Protein AF-A0A531LMY0-F1 (afdb_monomer_lite)

Radius of gyration: 16.93 Å; chains: 1; bounding box: 42×25×50 Å

Sequence (110 aa):
SNPTIHRIFVPVSQSVTIQVNSTLGDIVVGDEKIADAQPMTDKTLYVIGKGVGTTTVNLFSEDKRSLGTLQVEVGQDVSDMAAAIRQVAPRARIEIGSINGKIRLSGHVK

Structure (mmCIF, N/CA/C/O backbone):
data_AF-A0A531LMY0-F1
#
_entry.id   AF-A0A531LMY0-F1
#
loop_
_atom_site.group_PDB
_atom_site.id
_atom_site.type_symbol
_atom_site.label_atom_id
_atom_site.label_alt_id
_atom_site.label_comp_id
_atom_site.label_asym_id
_atom_site.label_entity_id
_atom_site.label_seq_id
_atom_site.pdbx_PDB_ins_code
_atom_site.Cartn_x
_atom_site.Cartn_y
_atom_site.Cartn_z
_atom_site.occupancy
_atom_site.B_iso_or_equiv
_atom_site.auth_seq_id
_atom_site.auth_comp_id
_atom_site.auth_asym_id
_atom_site.auth_atom_id
_atom_site.pdbx_PDB_model_num
ATOM 1 N N . SER A 1 1 ? -22.867 5.755 3.998 1.00 46.66 1 SER A N 1
ATOM 2 C CA . SER A 1 1 ? -21.706 6.222 3.216 1.00 46.66 1 SER A CA 1
ATOM 3 C C . SER A 1 1 ? -21.184 5.042 2.424 1.00 46.66 1 SER A C 1
ATOM 5 O O . SER A 1 1 ? -21.041 3.971 2.996 1.00 46.66 1 SER A O 1
ATOM 7 N N . ASN A 1 2 ? -20.986 5.192 1.114 1.00 50.69 2 ASN A N 1
ATOM 8 C CA . ASN A 1 2 ? -20.377 4.127 0.319 1.00 50.69 2 ASN A CA 1
ATOM 9 C C . ASN A 1 2 ? -18.894 4.022 0.731 1.00 50.69 2 ASN A C 1
ATOM 11 O O . ASN A 1 2 ? -18.270 5.077 0.871 1.00 50.69 2 ASN A O 1
ATOM 15 N N . PRO A 1 3 ? -18.325 2.830 0.973 1.00 60.56 3 PRO A N 1
ATOM 16 C CA . PRO A 1 3 ? -16.908 2.710 1.295 1.00 60.56 3 PRO A CA 1
ATOM 17 C C . PRO A 1 3 ? -16.071 3.249 0.130 1.00 60.56 3 PRO A C 1
ATOM 19 O O . PRO A 1 3 ? -16.236 2.809 -1.009 1.00 60.56 3 PRO A O 1
ATOM 22 N N . THR A 1 4 ? -15.188 4.212 0.391 1.00 80.69 4 THR A N 1
ATOM 23 C CA . THR A 1 4 ? -14.256 4.699 -0.630 1.00 80.69 4 THR A CA 1
ATOM 24 C C . THR A 1 4 ? -13.182 3.641 -0.863 1.00 80.69 4 THR A C 1
ATOM 26 O O . THR A 1 4 ? -12.556 3.170 0.090 1.00 80.69 4 THR A O 1
ATOM 29 N N . ILE A 1 5 ? -12.974 3.266 -2.127 1.00 84.75 5 ILE A N 1
ATOM 30 C CA . ILE A 1 5 ? -11.895 2.366 -2.537 1.00 84.75 5 ILE A CA 1
ATOM 31 C C . ILE A 1 5 ? -10.717 3.217 -3.007 1.00 84.75 5 ILE A C 1
ATOM 33 O O . ILE A 1 5 ? -10.848 3.982 -3.963 1.00 84.75 5 ILE A O 1
ATOM 37 N N . HIS A 1 6 ? -9.563 3.057 -2.365 1.00 91.00 6 HIS A N 1
ATOM 38 C CA . HIS A 1 6 ? -8.308 3.682 -2.782 1.00 91.00 6 HIS A CA 1
ATOM 39 C C . HIS A 1 6 ? -7.350 2.619 -3.303 1.00 91.00 6 HIS A C 1
ATOM 41 O O . HIS A 1 6 ? -7.071 1.646 -2.611 1.00 91.00 6 HIS A O 1
ATOM 47 N N . ARG A 1 7 ? -6.825 2.795 -4.517 1.00 93.31 7 ARG A N 1
ATOM 48 C CA . ARG A 1 7 ? -5.820 1.886 -5.071 1.00 93.31 7 ARG A CA 1
ATOM 49 C C . ARG A 1 7 ? -4.420 2.406 -4.775 1.00 93.31 7 ARG A C 1
ATOM 51 O O . ARG A 1 7 ? -4.139 3.573 -5.038 1.00 93.31 7 ARG A O 1
ATOM 58 N N . ILE A 1 8 ? -3.557 1.530 -4.276 1.00 94.69 8 ILE A N 1
ATOM 59 C CA . ILE A 1 8 ? -2.143 1.818 -4.034 1.00 94.69 8 ILE A CA 1
ATOM 60 C C . ILE A 1 8 ? -1.273 0.719 -4.640 1.00 94.69 8 ILE A C 1
ATOM 62 O O . ILE A 1 8 ? -1.673 -0.444 -4.684 1.00 94.69 8 ILE A O 1
ATOM 66 N N . PHE A 1 9 ? -0.082 1.100 -5.094 1.00 93.12 9 PHE A N 1
ATOM 67 C CA . PHE A 1 9 ? 0.961 0.172 -5.511 1.00 93.12 9 PHE A CA 1
ATOM 68 C C . PHE A 1 9 ? 2.050 0.125 -4.440 1.00 93.12 9 PHE A C 1
ATOM 70 O O . PHE A 1 9 ? 2.478 1.177 -3.962 1.00 93.12 9 PHE A O 1
ATOM 77 N N . VAL A 1 10 ? 2.491 -1.075 -4.073 1.00 95.12 10 VAL A N 1
ATOM 78 C CA . VAL A 1 10 ? 3.563 -1.290 -3.096 1.00 95.12 10 VAL A CA 1
ATOM 79 C C . VAL A 1 10 ? 4.570 -2.268 -3.691 1.00 95.12 10 VAL A C 1
ATOM 81 O O . VAL A 1 10 ? 4.200 -3.406 -3.983 1.00 95.12 10 VAL A O 1
ATOM 84 N N . PRO A 1 11 ? 5.838 -1.879 -3.889 1.00 93.88 11 PRO A N 1
ATOM 85 C CA . PRO A 1 11 ? 6.835 -2.830 -4.347 1.00 93.88 11 PRO A CA 1
ATOM 86 C C . PRO A 1 11 ? 7.007 -3.996 -3.365 1.00 93.88 11 PRO A C 1
ATOM 88 O O . PRO A 1 11 ? 6.892 -3.826 -2.148 1.00 93.88 11 PRO A O 1
ATOM 91 N N . VAL A 1 12 ? 7.294 -5.190 -3.887 1.00 94.62 12 VAL A N 1
ATOM 92 C CA . VAL A 1 12 ? 7.629 -6.360 -3.059 1.00 94.62 12 VAL A CA 1
ATOM 93 C C . VAL A 1 12 ? 8.779 -6.007 -2.112 1.00 94.62 12 VAL A C 1
ATOM 95 O O . VAL A 1 12 ? 9.758 -5.379 -2.517 1.00 94.62 12 VAL A O 1
ATOM 98 N N . SER A 1 13 ? 8.654 -6.421 -0.852 1.00 94.62 13 SER A N 1
ATOM 99 C CA . SER A 1 13 ? 9.604 -6.156 0.235 1.00 94.62 13 SER A CA 1
ATOM 100 C C . SER A 1 13 ? 9.761 -4.680 0.621 1.00 94.62 13 SER A C 1
ATOM 102 O O . SER A 1 13 ? 10.642 -4.356 1.416 1.00 94.62 13 SER A O 1
ATOM 104 N N . GLN A 1 14 ? 8.915 -3.784 0.103 1.00 95.56 14 GLN A N 1
ATOM 105 C CA . GLN A 1 14 ? 8.845 -2.384 0.522 1.00 95.56 14 GLN A CA 1
ATOM 106 C C . GLN A 1 14 ? 7.550 -2.096 1.288 1.00 95.56 14 GLN A C 1
ATOM 108 O O . GLN A 1 14 ? 6.632 -2.919 1.346 1.00 95.56 14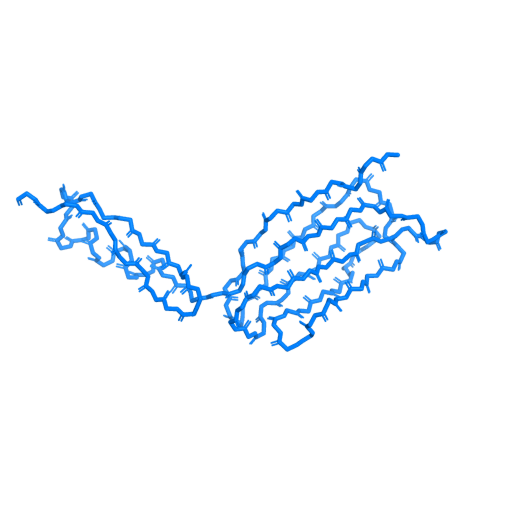 GLN A O 1
ATOM 113 N N . SER A 1 15 ? 7.477 -0.909 1.887 1.00 96.25 15 SER A N 1
ATOM 114 C CA . SER A 1 15 ? 6.291 -0.430 2.585 1.00 96.25 15 SER A CA 1
ATOM 115 C C . SER A 1 15 ? 5.940 1.002 2.207 1.00 96.25 15 SER A C 1
ATOM 117 O O . SER A 1 15 ? 6.786 1.781 1.769 1.00 96.25 15 SER A O 1
ATOM 119 N N . VAL A 1 16 ? 4.670 1.350 2.394 1.00 96.50 16 VAL A N 1
ATOM 120 C CA . VAL A 1 16 ? 4.165 2.718 2.262 1.00 96.50 16 VAL A CA 1
ATOM 121 C C . VAL A 1 16 ? 3.394 3.102 3.517 1.00 96.50 16 VAL A C 1
ATOM 123 O O . VAL A 1 16 ? 2.702 2.270 4.106 1.00 96.50 16 VAL A O 1
ATOM 126 N N . THR A 1 17 ? 3.496 4.363 3.928 1.00 96.88 17 THR A N 1
ATOM 127 C CA . THR A 1 17 ? 2.668 4.921 5.003 1.00 96.88 17 THR A CA 1
ATOM 128 C C . THR A 1 17 ? 1.429 5.560 4.404 1.00 96.88 17 THR A C 1
ATOM 130 O O . THR A 1 17 ? 1.525 6.403 3.513 1.00 96.88 17 THR A O 1
ATOM 133 N N . ILE A 1 18 ? 0.264 5.193 4.921 1.00 95.69 18 ILE A N 1
ATOM 134 C CA . ILE A 1 18 ? -1.016 5.782 4.544 1.00 95.69 18 ILE A CA 1
ATOM 135 C C . ILE A 1 18 ? -1.544 6.586 5.728 1.00 95.69 18 ILE A C 1
ATOM 137 O O . ILE A 1 18 ? -1.551 6.104 6.860 1.00 95.69 18 ILE A O 1
ATOM 141 N N . GLN A 1 19 ? -1.999 7.808 5.460 1.00 95.44 19 GLN A N 1
ATOM 142 C CA . GLN A 1 19 ? -2.706 8.640 6.427 1.00 95.44 19 GLN A CA 1
ATOM 143 C C . GLN A 1 19 ? -4.210 8.557 6.175 1.00 95.44 19 GLN A C 1
ATOM 145 O O . GLN A 1 19 ? -4.659 8.597 5.028 1.00 95.44 19 GLN A O 1
ATOM 150 N N . VAL A 1 20 ? -4.988 8.463 7.250 1.00 92.94 20 VAL A N 1
ATOM 151 C CA . VAL A 1 20 ? -6.451 8.432 7.197 1.00 92.94 20 VAL A CA 1
ATOM 152 C C . VAL A 1 20 ? -7.061 9.620 7.937 1.00 92.94 20 VAL A C 1
ATOM 154 O O . VAL A 1 20 ? -6.470 10.197 8.850 1.00 92.94 20 VAL A O 1
ATOM 157 N N . ASN A 1 21 ? -8.287 9.976 7.557 1.00 90.44 21 ASN A N 1
ATOM 158 C CA . ASN A 1 21 ? -9.003 11.134 8.105 1.00 90.44 21 ASN A CA 1
ATOM 159 C C . ASN A 1 21 ? -9.834 10.794 9.356 1.00 90.44 21 ASN A C 1
ATOM 161 O O . ASN A 1 21 ? -10.596 11.625 9.846 1.00 90.44 21 ASN A O 1
ATOM 165 N N . SER A 1 22 ? -9.752 9.562 9.854 1.00 93.00 22 SER A N 1
ATOM 166 C CA . SER A 1 22 ? -10.545 9.055 10.978 1.00 93.00 22 SER A CA 1
ATOM 167 C C . SER A 1 22 ? -9.700 8.125 11.835 1.00 93.00 22 SER A C 1
ATOM 169 O O . SER A 1 22 ? -8.767 7.513 11.326 1.00 93.00 22 SER A O 1
ATOM 171 N N . THR A 1 23 ? -10.032 8.029 13.120 1.00 95.38 23 THR A N 1
ATOM 172 C CA . THR A 1 23 ? -9.339 7.142 14.057 1.00 95.38 23 THR A CA 1
ATOM 173 C C . THR A 1 23 ? -9.517 5.679 13.653 1.00 95.38 23 THR A C 1
ATOM 175 O O . THR A 1 23 ? -10.649 5.208 13.512 1.00 95.38 23 THR A O 1
ATOM 178 N N . LEU A 1 24 ? -8.400 4.983 13.448 1.00 96.25 24 LEU A N 1
ATOM 179 C CA . LEU A 1 24 ? -8.326 3.554 13.165 1.00 96.25 24 LEU A CA 1
ATOM 180 C C . LEU A 1 24 ? -8.660 2.754 14.426 1.00 96.25 24 LEU A C 1
ATOM 182 O O . LEU A 1 24 ? -8.142 3.049 15.497 1.00 96.25 24 LEU A O 1
ATOM 186 N N . GLY A 1 25 ? -9.492 1.726 14.276 1.00 96.00 25 GLY A N 1
ATOM 187 C CA . GLY A 1 25 ? -9.713 0.694 15.288 1.00 96.00 25 GLY A CA 1
ATOM 188 C C . GLY A 1 25 ? -9.204 -0.664 14.815 1.00 96.00 25 GLY A C 1
ATOM 189 O O . GLY A 1 25 ? -8.265 -1.204 15.386 1.00 96.00 25 GLY A O 1
ATOM 190 N N . ASP A 1 26 ? -9.780 -1.180 13.727 1.00 95.31 26 ASP A N 1
ATOM 191 C CA . ASP A 1 26 ? -9.451 -2.501 13.180 1.00 95.31 26 ASP A CA 1
ATOM 192 C C . ASP A 1 26 ? -8.934 -2.406 11.742 1.00 95.31 26 ASP A C 1
ATOM 194 O O . ASP A 1 26 ? -9.404 -1.594 10.936 1.00 95.31 26 ASP A O 1
ATOM 198 N N . ILE A 1 27 ? -8.010 -3.304 11.405 1.00 97.00 27 ILE A N 1
ATOM 199 C CA . ILE A 1 27 ? -7.477 -3.494 10.056 1.00 97.00 27 ILE A CA 1
ATOM 200 C C . ILE A 1 27 ? -7.643 -4.968 9.694 1.00 97.00 27 ILE A C 1
ATOM 202 O O . ILE A 1 27 ? -7.206 -5.841 10.439 1.00 97.00 27 ILE A O 1
ATOM 206 N N . VAL A 1 28 ? -8.267 -5.245 8.549 1.00 97.81 28 VAL A N 1
ATOM 207 C CA . VAL A 1 28 ? -8.451 -6.612 8.043 1.00 97.81 28 VAL A CA 1
ATOM 208 C C . VAL A 1 28 ? -7.805 -6.737 6.674 1.00 97.81 28 VAL A C 1
ATOM 210 O O . VAL A 1 28 ? -8.231 -6.092 5.710 1.00 97.81 28 VAL A O 1
ATOM 213 N N . VAL A 1 29 ? -6.794 -7.593 6.585 1.00 98.38 29 VAL A N 1
ATOM 214 C CA . VAL A 1 29 ? -6.084 -7.902 5.344 1.00 98.38 29 VAL A CA 1
ATOM 215 C C . VAL A 1 29 ? -6.739 -9.110 4.674 1.00 98.38 29 VAL A C 1
ATOM 217 O O . VAL A 1 29 ? -7.006 -10.116 5.322 1.00 98.38 29 VAL A O 1
ATOM 220 N N . GLY A 1 30 ? -7.027 -9.010 3.375 1.00 98.44 30 GLY A N 1
ATOM 221 C CA . GLY A 1 30 ? -7.677 -10.087 2.622 1.00 98.44 30 GLY A CA 1
ATOM 222 C C . GLY A 1 30 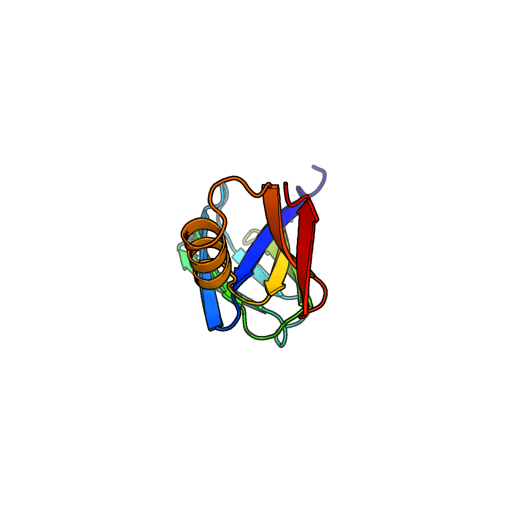? -6.772 -11.302 2.396 1.00 98.44 30 GLY A C 1
ATOM 223 O O . GLY A 1 30 ? -7.203 -12.434 2.579 1.00 98.44 30 GLY A O 1
ATOM 224 N N . ASP A 1 31 ? -5.515 -11.062 2.016 1.00 98.38 31 ASP A N 1
ATOM 225 C CA . ASP A 1 31 ? -4.487 -12.096 1.849 1.00 98.38 31 ASP A CA 1
ATOM 226 C C . ASP A 1 31 ? -3.141 -11.583 2.372 1.00 98.38 31 ASP A C 1
ATOM 228 O O . ASP A 1 31 ? -2.470 -10.774 1.723 1.00 98.38 31 ASP A O 1
ATOM 232 N N . GLU A 1 32 ? -2.758 -12.083 3.547 1.00 97.94 32 GLU A N 1
ATOM 233 C CA . GLU A 1 32 ? -1.522 -11.733 4.251 1.00 97.94 32 GLU A CA 1
ATOM 234 C C . GLU A 1 32 ? -0.246 -12.238 3.562 1.00 97.94 32 GLU A C 1
ATOM 236 O O . GLU A 1 32 ? 0.860 -11.838 3.932 1.00 97.94 32 GLU A O 1
ATOM 241 N N . LYS A 1 33 ? -0.365 -13.119 2.559 1.00 98.31 33 LYS A N 1
ATOM 242 C CA . LYS A 1 33 ? 0.776 -13.546 1.733 1.00 98.31 33 LYS A CA 1
ATOM 243 C C . LYS A 1 33 ? 1.128 -12.503 0.675 1.00 98.31 33 LYS A C 1
ATOM 245 O O . LYS A 1 33 ? 2.269 -12.475 0.220 1.00 98.31 33 LYS A O 1
ATOM 250 N N . ILE A 1 34 ? 0.167 -11.662 0.284 1.00 98.19 34 ILE A N 1
ATOM 251 C CA . ILE A 1 34 ? 0.348 -10.616 -0.732 1.00 98.19 34 ILE A CA 1
ATOM 252 C C . ILE A 1 34 ? 0.788 -9.313 -0.070 1.00 98.19 34 ILE A C 1
ATOM 254 O O . ILE A 1 34 ? 1.811 -8.746 -0.450 1.00 98.19 34 ILE A O 1
ATOM 258 N N . ALA A 1 35 ? 0.063 -8.850 0.945 1.00 98.44 35 ALA A N 1
ATOM 259 C CA . ALA A 1 35 ? 0.414 -7.641 1.680 1.00 98.44 35 ALA A CA 1
ATOM 260 C C . ALA A 1 35 ? 0.122 -7.804 3.169 1.00 98.44 35 ALA A C 1
ATOM 262 O O . ALA A 1 35 ? -0.593 -8.709 3.567 1.00 98.44 35 ALA A O 1
ATOM 263 N N . ASP A 1 36 ? 0.660 -6.915 3.987 1.00 98.31 36 ASP A N 1
ATOM 264 C CA . ASP A 1 36 ? 0.339 -6.794 5.408 1.00 98.31 36 ASP A CA 1
ATOM 265 C C . ASP A 1 36 ? 0.073 -5.331 5.729 1.00 98.31 36 ASP A C 1
ATOM 267 O O . ASP A 1 36 ? 0.549 -4.446 5.011 1.00 98.31 36 ASP A O 1
ATOM 271 N N . ALA A 1 37 ? -0.688 -5.066 6.781 1.00 97.94 37 ALA A N 1
ATOM 272 C CA . ALA A 1 37 ? -1.001 -3.715 7.194 1.00 97.94 37 ALA A CA 1
ATOM 273 C C . ALA A 1 37 ? -1.077 -3.604 8.711 1.00 97.94 37 ALA A C 1
ATOM 275 O O . ALA A 1 37 ? -1.803 -4.350 9.363 1.00 97.94 37 ALA A O 1
ATOM 276 N N . GLN A 1 38 ? -0.352 -2.637 9.268 1.00 95.50 38 GLN A N 1
ATOM 277 C CA . GLN A 1 38 ? -0.290 -2.425 10.711 1.00 95.50 38 GLN A CA 1
ATOM 278 C C . GLN A 1 38 ? -0.466 -0.944 11.040 1.00 95.50 38 GLN A C 1
ATOM 280 O O . GLN A 1 38 ? 0.113 -0.096 10.350 1.00 95.50 38 GL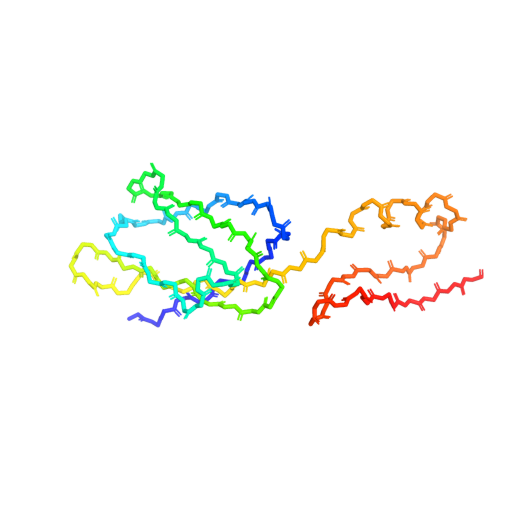N A O 1
ATOM 285 N N . PRO A 1 39 ? -1.250 -0.606 12.078 1.00 95.25 39 PRO A N 1
ATOM 286 C CA . PRO A 1 39 ? -1.371 0.773 12.516 1.00 95.25 39 PRO A CA 1
ATOM 287 C C . PRO A 1 39 ? -0.019 1.253 13.056 1.00 95.25 39 PRO A C 1
ATOM 289 O O . PRO A 1 39 ? 0.653 0.548 13.807 1.00 95.25 39 PRO A O 1
ATOM 292 N N . MET A 1 40 ? 0.380 2.461 12.669 1.00 95.31 40 MET A N 1
ATOM 293 C CA . MET A 1 40 ? 1.534 3.156 13.245 1.00 95.31 40 MET A CA 1
ATOM 294 C C . MET A 1 40 ? 1.078 4.167 14.301 1.00 95.31 40 MET A C 1
ATOM 296 O O . MET A 1 40 ? 1.720 4.320 15.337 1.00 95.31 40 MET A O 1
ATOM 300 N N . THR A 1 41 ? -0.043 4.843 14.046 1.00 96.12 41 THR A N 1
ATOM 301 C CA . THR A 1 41 ? -0.741 5.707 15.004 1.00 96.12 41 THR A CA 1
ATOM 302 C C . THR A 1 41 ? -2.247 5.481 14.889 1.00 96.12 41 THR A C 1
ATOM 304 O O . THR A 1 41 ? -2.711 4.689 14.072 1.00 96.12 41 THR A O 1
ATOM 307 N N . ASP A 1 42 ? -3.029 6.242 15.648 1.00 94.94 42 ASP A N 1
ATOM 308 C CA . ASP A 1 42 ? -4.486 6.304 15.523 1.00 94.94 42 ASP A CA 1
ATOM 309 C C . ASP A 1 42 ? -4.971 6.778 14.135 1.00 94.94 42 ASP A C 1
ATOM 311 O O . ASP A 1 42 ? -6.127 6.571 13.786 1.00 94.94 42 ASP A O 1
ATOM 315 N N . LYS A 1 43 ? -4.110 7.405 13.322 1.00 95.75 43 LYS A N 1
ATOM 316 C CA . LYS A 1 43 ? -4.452 7.962 11.998 1.00 95.75 43 LYS A CA 1
ATOM 317 C C . LYS A 1 43 ? -3.490 7.579 10.879 1.00 95.75 43 LYS A C 1
ATOM 319 O O . LYS A 1 43 ? -3.594 8.112 9.772 1.00 95.75 43 LYS A O 1
ATOM 324 N N . THR A 1 44 ? -2.542 6.688 11.142 1.00 96.75 44 THR A N 1
ATOM 325 C CA . THR A 1 44 ? -1.579 6.238 10.135 1.00 96.75 44 THR A CA 1
ATOM 326 C C . THR A 1 44 ? -1.370 4.737 10.212 1.00 96.75 44 THR A C 1
ATOM 328 O O . THR A 1 44 ? -1.406 4.152 11.292 1.00 96.75 44 THR A O 1
ATOM 331 N N . LEU A 1 45 ? -1.127 4.116 9.063 1.00 97.06 45 LEU A N 1
ATOM 332 C CA . LEU A 1 45 ? -0.791 2.702 8.952 1.00 97.06 45 LEU A CA 1
ATOM 333 C C . LEU A 1 45 ? 0.344 2.495 7.952 1.00 97.06 45 LEU A C 1
ATOM 335 O O . LEU A 1 45 ? 0.454 3.233 6.971 1.00 97.06 45 LEU A O 1
ATOM 339 N N . TYR A 1 46 ? 1.155 1.471 8.183 1.00 96.81 46 TYR A N 1
ATOM 340 C CA . TYR A 1 46 ? 2.036 0.928 7.158 1.00 96.81 46 TYR A CA 1
ATOM 341 C C . TYR A 1 46 ? 1.306 -0.147 6.370 1.00 96.81 46 TYR A C 1
ATOM 343 O O . TYR A 1 46 ? 0.602 -0.964 6.957 1.00 96.81 46 TYR A O 1
ATOM 351 N N . VAL A 1 47 ? 1.526 -0.174 5.058 1.00 98.19 47 VAL A N 1
ATOM 352 C CA . VAL A 1 47 ? 1.188 -1.303 4.188 1.00 98.19 47 VAL A CA 1
ATOM 353 C C . VAL A 1 47 ? 2.488 -1.855 3.621 1.00 98.19 47 VAL A C 1
ATOM 355 O O . VAL A 1 47 ? 3.250 -1.108 3.012 1.00 98.19 47 VAL A O 1
ATOM 358 N N . ILE A 1 48 ? 2.750 -3.140 3.835 1.00 98.31 48 ILE A N 1
ATOM 359 C CA . ILE A 1 48 ? 3.981 -3.831 3.439 1.00 98.31 48 ILE A CA 1
ATOM 360 C C . ILE A 1 48 ? 3.650 -4.800 2.306 1.00 98.31 48 ILE A C 1
ATOM 362 O O . ILE A 1 48 ? 2.764 -5.641 2.454 1.00 98.31 48 ILE A O 1
ATOM 366 N N . GLY A 1 49 ? 4.367 -4.713 1.186 1.00 97.69 49 GLY A N 1
ATOM 367 C CA . GLY A 1 49 ? 4.263 -5.678 0.095 1.00 97.69 49 GLY A CA 1
ATOM 368 C C . GLY A 1 49 ? 5.049 -6.944 0.428 1.00 97.69 49 GLY A C 1
ATOM 369 O O . GLY A 1 49 ? 6.268 -6.892 0.570 1.00 97.69 49 GLY A O 1
ATOM 370 N N . LYS A 1 50 ? 4.376 -8.091 0.545 1.00 97.50 50 LYS A N 1
ATOM 371 C CA . LYS A 1 50 ? 5.005 -9.386 0.868 1.00 97.50 50 LYS A CA 1
ATOM 372 C C . LYS A 1 50 ? 5.186 -10.265 -0.364 1.00 97.50 50 LYS A C 1
ATOM 374 O O . LYS A 1 50 ? 6.247 -10.851 -0.559 1.00 97.50 50 LYS A O 1
ATOM 379 N N . GLY A 1 51 ? 4.162 -10.337 -1.203 1.00 96.19 51 GLY A N 1
ATOM 380 C CA . GLY A 1 51 ? 4.119 -11.209 -2.365 1.00 96.19 51 GLY A CA 1
ATOM 381 C C . GLY A 1 51 ? 3.387 -10.539 -3.510 1.00 96.19 51 GLY A C 1
ATOM 382 O O . GLY A 1 51 ? 2.441 -9.788 -3.311 1.00 96.19 51 GLY A O 1
ATOM 383 N N . VAL A 1 52 ? 3.837 -10.815 -4.725 1.00 94.50 52 VAL A N 1
ATOM 384 C CA . VAL A 1 52 ? 3.211 -10.305 -5.941 1.00 94.50 52 VAL A CA 1
ATOM 385 C C . VAL A 1 52 ? 1.731 -10.688 -6.003 1.00 94.50 52 VAL A C 1
ATOM 387 O O . VAL A 1 52 ? 1.382 -11.859 -5.860 1.00 94.50 52 VAL A O 1
ATOM 390 N N . GLY A 1 53 ? 0.880 -9.721 -6.336 1.00 94.44 53 GLY A N 1
ATOM 391 C CA . GLY A 1 53 ? -0.545 -9.948 -6.546 1.00 94.44 53 GLY A CA 1
ATOM 392 C C . GLY A 1 53 ? -1.378 -8.721 -6.212 1.00 94.44 53 GLY A C 1
ATOM 393 O O . GLY A 1 53 ? -0.863 -7.616 -6.062 1.00 94.44 53 GLY A O 1
ATOM 394 N N . THR A 1 54 ? -2.685 -8.918 -6.087 1.00 95.81 54 THR A N 1
ATOM 395 C CA . THR A 1 54 ? -3.609 -7.886 -5.616 1.00 95.81 54 THR A CA 1
ATOM 396 C C . THR A 1 54 ? -4.365 -8.395 -4.405 1.00 95.81 54 THR A C 1
ATOM 398 O O . THR A 1 54 ? -4.896 -9.502 -4.443 1.00 95.81 54 THR A O 1
ATOM 401 N N . THR A 1 55 ? -4.462 -7.578 -3.365 1.00 97.81 55 THR A N 1
ATOM 402 C CA . THR A 1 55 ? -5.253 -7.875 -2.169 1.00 97.81 55 THR A CA 1
ATOM 403 C C . THR A 1 55 ? -5.981 -6.622 -1.688 1.00 97.81 55 THR A C 1
ATOM 405 O O . THR A 1 55 ? -5.899 -5.558 -2.310 1.00 97.81 55 THR A O 1
ATOM 408 N N . THR A 1 56 ? -6.731 -6.736 -0.600 1.00 98.00 56 THR A N 1
ATOM 409 C CA . THR A 1 56 ? -7.438 -5.612 0.016 1.00 98.00 56 THR A CA 1
ATOM 410 C C . THR A 1 56 ? -7.058 -5.455 1.474 1.00 98.00 56 THR A C 1
ATOM 412 O O . THR A 1 56 ? -6.903 -6.449 2.179 1.00 98.00 56 THR A O 1
ATOM 415 N N . VAL A 1 57 ? -7.001 -4.212 1.938 1.00 98.06 57 VAL A N 1
ATOM 416 C CA . VAL A 1 57 ? -6.905 -3.859 3.355 1.00 98.06 57 VAL A CA 1
ATOM 417 C C . VAL A 1 57 ? -8.152 -3.059 3.711 1.00 98.06 57 VAL A C 1
ATOM 419 O O . VAL A 1 57 ? -8.351 -1.953 3.210 1.00 98.06 57 VAL A O 1
ATOM 422 N N . ASN A 1 58 ? -9.018 -3.633 4.537 1.00 97.50 58 ASN A N 1
ATOM 423 C CA . ASN A 1 58 ? -10.243 -2.990 5.001 1.00 97.50 58 ASN A CA 1
ATOM 424 C C . ASN A 1 58 ? -9.982 -2.298 6.335 1.00 97.50 58 ASN A C 1
ATOM 426 O O . ASN A 1 58 ? -9.395 -2.895 7.238 1.00 97.50 58 ASN A O 1
ATOM 430 N N . LEU A 1 59 ? -10.414 -1.046 6.438 1.00 96.75 59 LEU A N 1
ATOM 431 C CA . LEU A 1 59 ? -10.172 -0.191 7.592 1.00 96.75 59 LEU A CA 1
ATOM 432 C C . LEU A 1 59 ? -11.484 0.057 8.325 1.00 96.75 59 LEU A C 1
ATOM 434 O O . LEU A 1 59 ? -12.492 0.404 7.701 1.00 96.75 59 LEU A O 1
ATOM 438 N N . PHE A 1 60 ? -11.463 -0.067 9.646 1.00 96.19 60 PHE A N 1
ATOM 439 C CA . PHE A 1 60 ? -12.626 0.132 10.502 1.00 96.19 60 PHE A CA 1
ATOM 440 C C . PHE A 1 60 ? -12.289 1.040 11.683 1.00 96.19 60 PHE A C 1
ATOM 442 O O . PHE A 1 60 ? -11.148 1.074 12.138 1.00 96.19 60 PHE A O 1
ATOM 449 N N . SER A 1 61 ? -13.283 1.767 12.194 1.00 95.06 61 SER A N 1
ATOM 450 C CA . SER A 1 61 ? -13.178 2.483 13.470 1.00 95.06 61 SER A CA 1
ATOM 451 C C . SER A 1 61 ? -13.253 1.510 14.650 1.00 95.06 61 SER A C 1
ATOM 453 O O . SER A 1 61 ? -13.625 0.350 14.473 1.00 95.06 61 SER A O 1
ATOM 455 N N . GLU A 1 62 ? -13.017 2.003 15.867 1.00 94.00 62 GLU A N 1
ATOM 456 C CA . GLU A 1 62 ? -13.200 1.231 17.109 1.00 94.00 62 GLU A CA 1
ATOM 457 C C . GLU A 1 62 ? -14.614 0.620 17.208 1.00 94.00 62 GLU A C 1
ATOM 459 O O . GLU A 1 62 ? -14.759 -0.567 17.490 1.00 94.00 62 GLU A O 1
ATOM 464 N N . ASP A 1 63 ? -15.650 1.375 16.814 1.00 95.38 63 ASP A N 1
ATOM 465 C CA . ASP A 1 63 ? -17.047 0.897 16.751 1.00 95.38 63 ASP A CA 1
ATOM 466 C C . ASP A 1 63 ? -17.359 -0.050 15.567 1.00 95.38 63 ASP A C 1
ATOM 468 O O . ASP A 1 63 ? -18.521 -0.214 15.188 1.00 95.38 63 ASP A O 1
ATOM 472 N N . LYS A 1 64 ? -16.343 -0.612 14.899 1.00 94.81 64 LYS A N 1
ATOM 473 C CA . LYS A 1 64 ? -16.466 -1.473 13.702 1.00 94.81 64 LYS A CA 1
ATOM 474 C C . LYS A 1 64 ? -17.162 -0.824 12.493 1.00 94.81 64 LYS A C 1
ATOM 476 O O . LYS A 1 64 ? -17.619 -1.521 11.585 1.00 94.81 64 LYS A O 1
ATOM 481 N N . ARG A 1 65 ? -17.224 0.511 12.415 1.00 94.25 65 ARG A N 1
ATOM 482 C CA . ARG A 1 65 ? -17.733 1.206 11.219 1.00 94.25 65 ARG A CA 1
ATOM 483 C C . ARG A 1 65 ? -16.670 1.207 10.128 1.00 94.25 65 ARG A C 1
ATOM 485 O O . ARG A 1 65 ? -15.524 1.548 10.392 1.00 94.25 65 ARG A O 1
ATOM 492 N N . SER A 1 66 ? -17.064 0.880 8.898 1.00 94.38 66 SER A N 1
ATOM 493 C CA . SER A 1 66 ? -16.171 0.937 7.735 1.00 94.38 66 SER A CA 1
ATOM 494 C C . SER A 1 66 ? -15.641 2.357 7.518 1.00 94.38 66 SER A C 1
ATOM 496 O O . SER A 1 66 ? -16.420 3.293 7.329 1.00 94.38 66 SER A O 1
ATOM 498 N N . LEU A 1 67 ? -14.317 2.492 7.478 1.00 94.06 67 LEU A N 1
ATOM 499 C CA . LEU A 1 67 ? -13.593 3.720 7.134 1.00 94.06 67 LEU A CA 1
ATOM 500 C C . LEU A 1 67 ? -13.144 3.740 5.667 1.00 94.06 67 LEU A C 1
ATOM 502 O O . LEU A 1 67 ? -12.834 4.805 5.139 1.00 94.06 67 LEU A O 1
ATOM 506 N N . GLY A 1 68 ? -13.149 2.585 4.998 1.00 94.44 68 GLY A N 1
ATOM 507 C CA . GLY A 1 68 ? -12.807 2.445 3.584 1.00 94.44 68 GLY A CA 1
ATOM 508 C C . GLY A 1 68 ? -11.986 1.190 3.311 1.00 94.44 68 GLY A C 1
ATOM 509 O O . GLY A 1 68 ? -11.669 0.422 4.222 1.00 94.44 68 GLY A O 1
ATOM 510 N N . THR A 1 69 ? -11.625 1.006 2.044 1.00 96.12 69 THR A N 1
ATOM 511 C CA . THR A 1 69 ? -10.843 -0.146 1.587 1.00 96.12 69 THR A CA 1
ATOM 512 C C . THR A 1 69 ? -9.668 0.330 0.744 1.00 96.12 69 THR A C 1
ATOM 514 O O . THR A 1 69 ? -9.837 1.092 -0.209 1.00 96.12 69 THR A O 1
ATOM 517 N N . LEU A 1 70 ? -8.471 -0.155 1.060 1.00 97.00 70 LEU A N 1
ATOM 518 C CA . LEU A 1 70 ? -7.310 -0.041 0.188 1.00 97.00 70 LEU A CA 1
ATOM 519 C C . LEU A 1 70 ? -7.259 -1.272 -0.715 1.00 97.00 70 LEU A C 1
ATOM 521 O O . LEU A 1 70 ? -7.225 -2.397 -0.225 1.00 97.00 70 LEU A O 1
ATOM 525 N N . GLN A 1 71 ? -7.230 -1.073 -2.026 1.00 97.19 71 GLN A N 1
ATOM 526 C CA . GLN A 1 71 ? -6.858 -2.109 -2.978 1.00 97.19 71 GLN A CA 1
ATOM 527 C C . GLN A 1 71 ? -5.349 -2.030 -3.190 1.00 97.19 71 GLN A C 1
ATOM 529 O O . GLN A 1 71 ? -4.847 -1.062 -3.764 1.00 97.19 71 GLN A O 1
ATOM 534 N N . VAL A 1 72 ? -4.635 -3.035 -2.699 1.00 96.81 72 VAL A N 1
ATOM 535 C CA . VAL A 1 72 ? -3.175 -3.071 -2.700 1.00 96.81 72 VAL A CA 1
ATOM 536 C C . VAL A 1 72 ? -2.712 -3.926 -3.864 1.00 96.81 72 VAL A C 1
ATOM 538 O O . VAL A 1 72 ? -3.022 -5.115 -3.931 1.00 96.81 72 VAL A O 1
ATOM 541 N N . GLU A 1 73 ? -1.975 -3.316 -4.781 1.00 94.88 73 GLU A N 1
ATOM 542 C CA . GLU A 1 73 ? -1.272 -4.007 -5.852 1.00 94.88 73 GLU A CA 1
ATOM 543 C C . GLU A 1 73 ? 0.204 -4.128 -5.481 1.00 94.88 73 GLU A C 1
ATOM 545 O O . GLU A 1 73 ? 0.879 -3.123 -5.263 1.00 94.88 73 GLU A O 1
ATOM 550 N N . VAL A 1 74 ? 0.697 -5.360 -5.395 1.00 95.12 74 VAL A N 1
ATOM 551 C CA . VAL A 1 74 ? 2.088 -5.658 -5.059 1.00 95.12 74 VAL A CA 1
ATOM 552 C C . VAL A 1 74 ? 2.806 -6.196 -6.286 1.00 95.12 74 VAL A C 1
ATOM 554 O O . VAL A 1 74 ? 2.348 -7.141 -6.937 1.00 95.12 74 VAL A O 1
ATOM 557 N N . GLY A 1 75 ? 3.946 -5.592 -6.613 1.00 92.69 75 GLY A N 1
ATOM 558 C CA . GLY A 1 75 ? 4.700 -5.916 -7.820 1.00 92.69 75 GLY A CA 1
ATOM 559 C C . GLY A 1 75 ? 6.170 -5.534 -7.736 1.00 92.69 75 GLY A C 1
ATOM 560 O O . GLY A 1 75 ? 6.653 -5.080 -6.705 1.00 92.69 75 GLY A O 1
ATOM 561 N N . GLN A 1 76 ? 6.889 -5.741 -8.833 1.00 90.00 76 GLN A N 1
ATOM 562 C CA . GLN A 1 76 ? 8.314 -5.422 -8.894 1.00 90.00 76 GLN A CA 1
ATOM 563 C C . GLN A 1 76 ? 8.530 -3.911 -8.998 1.00 90.00 76 GLN A C 1
ATOM 565 O O . GLN A 1 76 ? 7.817 -3.237 -9.745 1.00 90.00 76 GLN A O 1
ATOM 570 N N . ASP A 1 77 ? 9.544 -3.398 -8.300 1.00 85.94 77 ASP A N 1
ATOM 571 C CA . ASP A 1 77 ? 10.048 -2.051 -8.557 1.00 85.94 77 ASP A CA 1
ATOM 572 C C . ASP A 1 77 ? 10.755 -2.038 -9.918 1.00 85.94 77 ASP A C 1
ATOM 574 O O . ASP A 1 77 ? 11.698 -2.792 -10.165 1.00 85.94 77 ASP A O 1
ATOM 578 N N . VAL A 1 78 ? 10.257 -1.208 -10.829 1.00 85.69 78 VAL A N 1
ATOM 579 C CA . VAL A 1 78 ? 10.771 -1.079 -12.199 1.00 85.69 78 VAL A CA 1
ATOM 580 C C . VAL A 1 78 ? 11.452 0.269 -12.433 1.00 85.69 78 VAL A C 1
ATOM 582 O O . VAL A 1 78 ? 11.795 0.592 -13.573 1.00 85.69 78 VAL A O 1
ATOM 585 N N . SER A 1 79 ? 11.655 1.058 -11.376 1.00 84.94 79 SER A N 1
ATOM 586 C CA . SER A 1 79 ? 12.170 2.429 -11.457 1.00 84.94 79 SER A CA 1
ATOM 587 C C . SER A 1 79 ? 13.574 2.484 -12.061 1.00 84.94 79 SER A C 1
ATOM 589 O 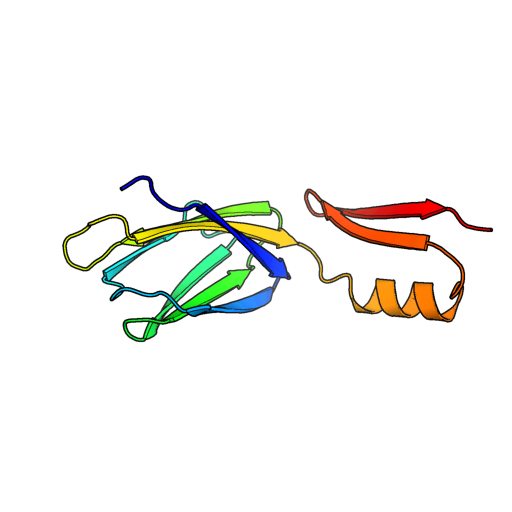O . SER A 1 79 ? 13.813 3.267 -12.986 1.00 84.94 79 SER A O 1
ATOM 591 N N . ASP A 1 80 ? 14.468 1.594 -11.624 1.00 85.19 80 ASP A N 1
ATOM 592 C CA . ASP A 1 80 ? 15.845 1.511 -12.128 1.00 85.19 80 ASP A CA 1
ATOM 593 C C . ASP A 1 80 ? 15.888 1.109 -13.601 1.00 85.19 80 ASP A C 1
ATOM 595 O O . ASP A 1 80 ? 16.600 1.704 -14.410 1.00 85.19 80 ASP A O 1
ATOM 599 N N . MET A 1 81 ? 15.061 0.142 -13.993 1.00 86.69 81 MET A N 1
ATOM 600 C CA . MET A 1 81 ? 14.970 -0.285 -15.386 1.00 86.69 81 MET A CA 1
ATOM 601 C C . MET A 1 81 ? 14.372 0.819 -16.273 1.00 86.69 81 MET A C 1
ATOM 603 O O . MET A 1 81 ? 14.852 1.048 -17.386 1.00 86.69 81 MET A O 1
ATOM 607 N N . ALA A 1 82 ? 13.384 1.567 -15.774 1.00 86.00 82 ALA A N 1
ATOM 608 C CA . ALA A 1 82 ? 12.863 2.749 -16.455 1.00 86.00 82 ALA A CA 1
ATOM 609 C C . ALA A 1 82 ? 13.910 3.864 -16.584 1.00 86.00 82 ALA A C 1
ATOM 611 O O . ALA A 1 82 ? 13.900 4.602 -17.572 1.00 86.00 82 ALA A O 1
ATOM 612 N N . ALA A 1 83 ? 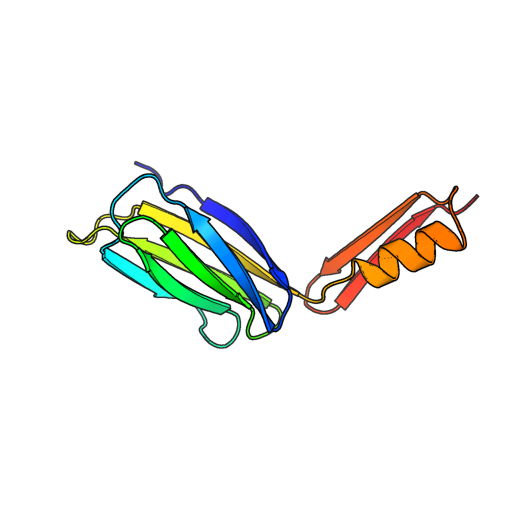14.805 4.019 -15.607 1.00 88.00 83 ALA A N 1
ATOM 613 C CA . ALA A 1 83 ? 15.925 4.953 -15.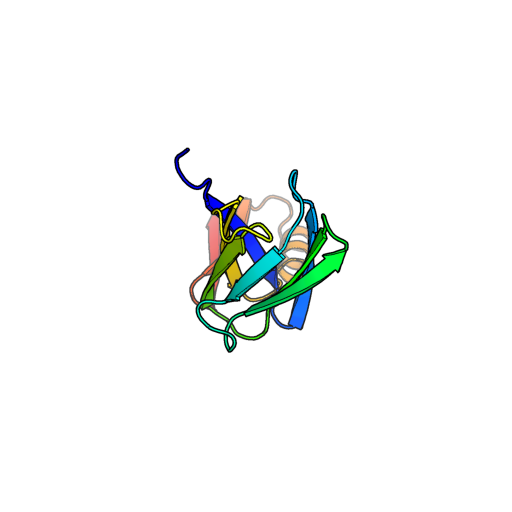690 1.00 88.00 83 ALA A CA 1
ATOM 614 C C . ALA A 1 83 ? 16.959 4.502 -16.738 1.00 88.00 83 ALA A C 1
ATOM 616 O O . ALA A 1 83 ? 17.325 5.294 -17.607 1.00 88.00 83 ALA A O 1
ATOM 617 N N . ALA A 1 84 ? 17.344 3.222 -16.732 1.00 89.25 84 ALA A N 1
ATOM 618 C CA . ALA A 1 84 ? 18.290 2.654 -17.692 1.00 89.25 84 ALA A CA 1
ATOM 619 C C . ALA A 1 84 ? 17.794 2.779 -19.145 1.00 89.25 84 ALA A C 1
ATOM 621 O O . ALA A 1 84 ? 18.535 3.225 -20.022 1.00 89.25 84 ALA A O 1
ATOM 622 N N . ILE A 1 85 ? 16.516 2.473 -19.402 1.00 87.94 85 ILE A N 1
ATOM 623 C CA . ILE A 1 85 ? 15.913 2.614 -20.738 1.00 87.94 85 ILE A CA 1
ATOM 624 C C . ILE A 1 85 ? 15.920 4.074 -21.205 1.00 87.94 85 ILE A C 1
ATOM 626 O O . ILE A 1 85 ? 16.250 4.349 -22.359 1.00 87.94 85 ILE A O 1
ATOM 630 N N . ARG A 1 86 ? 15.621 5.027 -20.314 1.00 88.38 86 ARG A N 1
ATOM 631 C CA . ARG A 1 86 ? 15.691 6.462 -20.638 1.00 88.38 86 ARG A CA 1
ATOM 632 C C . ARG A 1 86 ? 17.113 6.929 -20.950 1.00 88.38 86 ARG A C 1
ATOM 634 O O . ARG A 1 86 ? 17.267 7.825 -21.772 1.00 88.38 86 ARG A O 1
ATOM 641 N N . GLN A 1 87 ? 18.137 6.331 -20.342 1.00 90.62 87 GLN A N 1
ATOM 642 C CA . GLN A 1 87 ? 19.531 6.676 -20.623 1.00 90.62 87 GLN A CA 1
ATOM 643 C C . GLN A 1 87 ? 19.962 6.237 -22.030 1.00 90.62 87 GLN A C 1
ATOM 645 O O . GLN A 1 87 ? 20.637 6.994 -22.725 1.00 90.62 87 GLN A O 1
ATOM 650 N N . VAL A 1 88 ? 19.555 5.040 -22.463 1.00 90.31 88 VAL A N 1
ATOM 651 C CA . VAL A 1 88 ? 19.944 4.488 -23.776 1.00 90.31 88 VAL A CA 1
ATOM 652 C C . VAL A 1 88 ? 19.037 4.950 -24.918 1.00 90.31 88 VAL A C 1
ATOM 654 O O . VAL A 1 88 ? 19.485 5.069 -26.055 1.00 90.31 88 VAL A O 1
ATOM 657 N N . ALA A 1 89 ? 17.766 5.233 -24.628 1.00 88.81 89 ALA A N 1
ATOM 658 C CA . ALA A 1 89 ? 16.765 5.625 -25.613 1.00 88.81 89 ALA A CA 1
ATOM 659 C C . ALA A 1 89 ? 15.942 6.833 -25.119 1.00 88.81 89 ALA A C 1
ATOM 661 O O . ALA A 1 89 ? 14.723 6.738 -24.965 1.00 88.81 89 ALA A O 1
ATOM 662 N N . PRO A 1 90 ? 16.567 8.009 -24.915 1.00 86.56 90 PRO A N 1
ATOM 663 C CA . PRO A 1 90 ? 15.917 9.175 -24.302 1.00 86.56 90 PRO A CA 1
ATOM 664 C C . PRO A 1 90 ? 14.742 9.737 -25.113 1.00 86.56 90 PRO A C 1
ATOM 666 O O . PRO A 1 90 ? 13.913 10.471 -24.582 1.00 86.56 90 PRO A O 1
ATOM 669 N N . ARG A 1 91 ? 14.663 9.414 -26.411 1.00 89.25 91 ARG A N 1
ATOM 670 C CA . ARG A 1 91 ? 13.564 9.820 -27.304 1.00 89.25 91 ARG A CA 1
ATOM 671 C C . ARG A 1 91 ? 12.450 8.776 -27.413 1.00 89.25 91 ARG A C 1
ATOM 673 O O . ARG A 1 91 ? 11.422 9.073 -28.025 1.00 89.25 91 ARG A O 1
ATOM 680 N N . ALA A 1 92 ? 12.647 7.572 -26.876 1.00 85.06 92 ALA A N 1
ATOM 681 C CA . ALA A 1 92 ? 11.632 6.530 -26.906 1.00 85.06 92 ALA A CA 1
ATOM 682 C C . ALA A 1 92 ? 10.509 6.858 -25.915 1.00 85.06 92 ALA A C 1
ATOM 684 O O . ALA A 1 92 ? 10.747 7.346 -24.810 1.00 85.06 92 ALA A O 1
ATOM 685 N N . ARG A 1 93 ? 9.267 6.579 -26.315 1.00 84.38 93 ARG A N 1
ATOM 686 C CA . ARG A 1 93 ? 8.097 6.694 -25.438 1.00 84.38 93 ARG A CA 1
ATOM 687 C C . ARG A 1 93 ? 7.742 5.295 -24.966 1.00 84.38 93 ARG A C 1
ATOM 689 O O . ARG A 1 93 ? 6.964 4.612 -25.629 1.00 84.38 93 ARG A O 1
ATOM 696 N N . ILE A 1 94 ? 8.388 4.868 -23.884 1.00 84.50 94 ILE A N 1
ATOM 697 C CA . ILE A 1 94 ? 8.221 3.541 -23.284 1.00 84.50 94 ILE A CA 1
ATOM 698 C C . ILE A 1 94 ? 7.565 3.707 -21.914 1.00 84.50 94 ILE A C 1
ATOM 700 O O . ILE A 1 94 ? 8.081 4.415 -21.052 1.00 84.50 94 ILE A O 1
ATOM 704 N N . GLU A 1 95 ? 6.437 3.036 -21.727 1.00 84.94 95 GLU A N 1
ATOM 705 C CA . GLU A 1 95 ? 5.781 2.841 -20.441 1.00 84.94 95 GLU A CA 1
ATOM 706 C C . GLU A 1 95 ? 6.224 1.507 -19.848 1.00 84.94 95 GLU A C 1
ATOM 708 O O . GLU A 1 95 ? 6.276 0.486 -20.543 1.00 84.94 95 GLU A O 1
ATOM 713 N N . ILE A 1 96 ? 6.534 1.524 -18.555 1.00 85.81 96 ILE A N 1
ATOM 714 C CA . ILE A 1 96 ? 6.967 0.348 -17.810 1.00 85.81 96 ILE A CA 1
ATOM 715 C C . ILE A 1 96 ? 6.117 0.239 -16.556 1.00 85.81 96 ILE A C 1
ATOM 717 O O . ILE A 1 96 ? 5.941 1.217 -15.835 1.00 85.81 96 ILE A O 1
ATOM 721 N N . GLY A 1 97 ? 5.608 -0.956 -16.290 1.00 81.19 97 GLY A N 1
ATOM 722 C CA . GLY A 1 97 ? 4.894 -1.252 -15.056 1.00 81.19 97 GLY A CA 1
ATOM 723 C C . GLY A 1 97 ? 4.979 -2.728 -14.706 1.00 81.19 97 GLY A C 1
ATOM 724 O O . GLY A 1 97 ? 5.411 -3.550 -15.514 1.00 81.19 97 GLY A O 1
ATOM 725 N N . SER A 1 98 ? 4.541 -3.066 -13.501 1.00 78.62 98 SER A N 1
ATOM 726 C CA . SER A 1 98 ? 4.310 -4.450 -13.097 1.00 78.62 98 SER A CA 1
ATOM 727 C C . SER A 1 98 ? 2.844 -4.804 -13.362 1.00 78.62 98 SER A C 1
ATOM 729 O O . SER A 1 98 ? 1.960 -4.027 -13.026 1.00 78.62 98 SER A O 1
ATOM 731 N N . ILE A 1 99 ? 2.569 -5.956 -13.973 1.00 76.56 99 ILE A N 1
ATOM 732 C CA . ILE A 1 99 ? 1.220 -6.509 -14.150 1.00 76.56 99 ILE A CA 1
ATOM 733 C C . ILE A 1 99 ? 1.262 -8.012 -13.883 1.00 76.56 99 ILE A C 1
ATOM 735 O O . ILE A 1 99 ? 2.058 -8.733 -14.485 1.00 76.56 99 ILE A O 1
ATOM 739 N N . ASN A 1 100 ? 0.422 -8.505 -12.970 1.00 73.19 100 ASN A N 1
ATOM 740 C CA . ASN A 1 100 ? 0.381 -9.928 -12.596 1.00 73.19 100 ASN A CA 1
ATOM 741 C C . ASN A 1 100 ? 1.778 -10.512 -12.283 1.00 73.19 100 ASN A C 1
ATOM 743 O O . ASN A 1 100 ? 2.102 -11.623 -12.703 1.00 73.19 100 ASN A O 1
ATOM 747 N N . GLY A 1 101 ? 2.648 -9.729 -11.635 1.00 69.56 101 GLY A N 1
ATOM 748 C CA . GLY A 1 101 ? 4.018 -10.148 -11.314 1.00 69.56 101 GLY A CA 1
ATOM 749 C C . GLY A 1 101 ? 5.041 -10.103 -12.421 1.00 69.56 101 GLY A C 1
ATOM 750 O O . GLY A 1 101 ? 6.210 -10.399 -12.182 1.00 69.56 101 GLY A O 1
ATOM 751 N N . LYS A 1 102 ? 4.619 -9.760 -13.629 1.00 75.19 102 LYS A N 1
ATOM 752 C CA . LYS A 1 102 ? 5.500 -9.618 -14.775 1.00 75.19 102 LYS A CA 1
ATOM 753 C C . LYS A 1 102 ? 5.715 -8.149 -15.049 1.00 75.19 102 LYS A C 1
ATOM 755 O O . LYS A 1 102 ? 4.832 -7.321 -14.854 1.00 75.19 102 LYS A O 1
ATOM 760 N N . ILE A 1 103 ? 6.887 -7.837 -15.563 1.00 83.12 103 ILE A N 1
ATOM 761 C CA . ILE A 1 103 ? 7.163 -6.506 -16.068 1.00 83.12 103 ILE A CA 1
ATOM 762 C C . ILE A 1 103 ? 6.492 -6.390 -17.442 1.00 83.12 103 ILE A C 1
ATOM 764 O O . ILE A 1 103 ? 6.742 -7.199 -18.337 1.00 83.12 103 ILE A O 1
ATOM 768 N N . ARG A 1 104 ? 5.641 -5.379 -17.611 1.00 85.62 104 ARG A N 1
ATOM 769 C CA . ARG A 1 104 ? 5.092 -4.968 -18.902 1.00 85.62 104 ARG A CA 1
ATOM 770 C C . ARG A 1 104 ? 5.876 -3.768 -19.408 1.00 85.62 104 ARG A C 1
ATOM 772 O O . ARG A 1 104 ? 5.925 -2.744 -18.733 1.00 85.62 104 ARG A O 1
ATOM 779 N N . LEU A 1 105 ? 6.427 -3.897 -20.611 1.00 87.81 105 LEU A N 1
ATOM 780 C CA . LEU A 1 105 ? 6.920 -2.776 -21.403 1.00 87.81 105 LEU A CA 1
ATOM 781 C C . LEU A 1 105 ? 5.976 -2.574 -22.584 1.00 87.81 105 LEU A C 1
ATOM 783 O O . LEU A 1 105 ? 5.632 -3.533 -23.276 1.00 87.81 105 LEU A O 1
ATOM 787 N N . SER A 1 106 ? 5.581 -1.332 -22.831 1.00 86.50 106 SER A N 1
ATOM 788 C CA . SER A 1 106 ? 4.786 -0.956 -24.001 1.00 86.50 106 SER A CA 1
ATOM 789 C C . SER A 1 106 ? 5.206 0.413 -24.508 1.00 86.50 106 SER A C 1
ATOM 791 O O . SER A 1 106 ? 5.559 1.283 -23.719 1.00 86.50 106 SER A O 1
ATOM 793 N N . GLY A 1 107 ? 5.175 0.629 -25.821 1.00 86.00 107 GLY A N 1
ATOM 794 C CA . GLY A 1 107 ? 5.581 1.910 -26.385 1.00 86.00 107 GLY A CA 1
ATOM 795 C C . GLY A 1 107 ? 6.051 1.825 -27.826 1.00 86.00 107 GLY A C 1
ATOM 796 O O . GLY A 1 107 ? 5.949 0.782 -28.467 1.00 86.00 107 GLY A O 1
ATOM 797 N N . HIS A 1 108 ? 6.582 2.942 -28.317 1.00 77.62 108 HIS A N 1
ATOM 798 C CA . HIS A 1 108 ? 7.144 3.046 -29.661 1.00 77.62 108 HIS A CA 1
ATOM 799 C C . HIS A 1 108 ? 8.563 3.615 -29.596 1.00 77.62 108 HIS A C 1
ATOM 801 O O . HIS A 1 108 ? 8.843 4.563 -28.851 1.00 77.62 108 HIS A O 1
ATOM 807 N N . VAL A 1 109 ? 9.442 3.035 -30.409 1.00 74.38 109 VAL A N 1
ATOM 808 C CA . VAL A 1 109 ? 10.804 3.514 -30.662 1.00 74.38 109 VAL A CA 1
ATOM 809 C C . VAL A 1 109 ? 10.794 4.219 -32.023 1.00 74.38 109 VAL A C 1
ATOM 811 O O . VAL A 1 109 ? 10.068 3.792 -32.921 1.00 74.38 109 VAL A O 1
ATOM 814 N N . LYS A 1 110 ? 11.528 5.328 -32.152 1.00 64.31 110 LYS A N 1
ATOM 815 C CA . LYS A 1 110 ? 11.736 6.028 -33.428 1.00 64.31 110 LYS A CA 1
ATOM 816 C C . LYS A 1 110 ? 13.077 5.652 -34.025 1.00 64.31 110 LYS A C 1
ATOM 818 O O . LYS A 1 110 ? 14.028 5.530 -33.222 1.00 64.31 110 LYS A O 1
#

pLDDT: mean 90.57, std 9.41, range [46.66, 98.44]

Foldseek 3Di:
DPADEAEDEAEAQGKDKDFAPAFFADKDKFDVQQWDWDAPGRGMIMIHGRDADWIKIWTAHNVRHTRHIYTYGYEHDCPVVVVVCCVVQVPWDWDWDGDSHDIDIDGDGD

Secondary structure (DSSP, 8-state):
-PPPEEEEEEEBT-EEEEE-SS---EEEES-TTTEEEEEEETTEEEEEE-SSEEEEEEEE-TT--EEEEEEEEEE---HHHHHHHHHH-TT-EEEEEEETTEEEEEEE--